Protein AF-A0A366DY12-F1 (afdb_monomer)

Structure (mmCIF, N/CA/C/O backbone):
data_AF-A0A366DY12-F1
#
_entry.id   AF-A0A366DY12-F1
#
loop_
_atom_site.group_PDB
_atom_site.id
_atom_site.type_symbol
_atom_site.label_atom_id
_atom_site.label_alt_id
_atom_site.label_comp_id
_atom_site.label_asym_id
_atom_site.label_entity_id
_atom_site.label_seq_id
_atom_site.pdbx_PDB_ins_code
_atom_site.Cartn_x
_atom_site.Cartn_y
_atom_site.Cartn_z
_atom_site.occupancy
_atom_site.B_iso_or_equiv
_atom_site.auth_seq_id
_atom_site.auth_comp_id
_atom_site.auth_asym_id
_atom_site.auth_atom_id
_atom_site.pdbx_PDB_model_num
ATOM 1 N N . MET A 1 1 ? 29.239 2.270 -13.299 1.00 41.69 1 MET A N 1
ATOM 2 C CA . MET A 1 1 ? 29.278 2.160 -11.823 1.00 41.69 1 MET A CA 1
ATOM 3 C C . MET A 1 1 ? 28.465 0.920 -11.543 1.00 41.69 1 MET A C 1
ATOM 5 O O . MET A 1 1 ? 27.270 0.967 -11.792 1.00 41.69 1 MET A O 1
ATOM 9 N N . THR A 1 2 ? 29.094 -0.170 -11.107 1.00 53.97 2 THR A N 1
ATOM 10 C CA . THR A 1 2 ? 28.405 -1.451 -10.911 1.00 53.97 2 THR A CA 1
ATOM 11 C C . THR A 1 2 ? 27.303 -1.302 -9.871 1.00 53.97 2 THR A C 1
ATOM 13 O O . THR A 1 2 ? 27.579 -0.979 -8.715 1.00 53.97 2 THR A O 1
ATOM 16 N N . SER A 1 3 ? 26.057 -1.493 -10.304 1.00 73.69 3 SER A N 1
ATOM 17 C CA . SER A 1 3 ? 24.883 -1.425 -9.434 1.00 73.69 3 SER A CA 1
ATOM 18 C C . SER A 1 3 ? 24.855 -2.626 -8.488 1.00 73.69 3 SER A C 1
ATOM 20 O O . SER A 1 3 ? 25.091 -3.753 -8.914 1.00 73.69 3 SER A O 1
ATOM 22 N N . GLU A 1 4 ? 24.560 -2.394 -7.210 1.00 86.31 4 GLU A N 1
ATOM 23 C CA . GLU A 1 4 ? 24.359 -3.463 -6.225 1.00 86.31 4 GLU A CA 1
ATOM 24 C C . GLU A 1 4 ? 23.060 -4.228 -6.530 1.00 86.31 4 GLU A C 1
ATOM 26 O O . GLU A 1 4 ? 22.041 -3.618 -6.862 1.00 86.31 4 GLU A O 1
ATOM 31 N N . LEU A 1 5 ? 23.083 -5.562 -6.452 1.00 89.50 5 LEU A N 1
ATOM 32 C CA . LEU A 1 5 ? 21.923 -6.404 -6.754 1.00 89.50 5 LEU A CA 1
ATOM 33 C C . LEU A 1 5 ? 20.865 -6.313 -5.644 1.00 89.50 5 LEU A C 1
ATOM 35 O O . LEU A 1 5 ? 21.128 -6.669 -4.496 1.00 89.50 5 LEU A O 1
ATOM 39 N N . LYS A 1 6 ? 19.648 -5.880 -5.993 1.00 87.88 6 LYS A N 1
ATOM 40 C CA . LYS A 1 6 ? 18.533 -5.745 -5.046 1.00 87.88 6 LYS A CA 1
ATOM 41 C C . LYS A 1 6 ? 17.817 -7.089 -4.795 1.00 87.88 6 LYS A C 1
ATOM 43 O O . LYS A 1 6 ? 17.757 -7.935 -5.694 1.00 87.88 6 LYS A O 1
ATOM 48 N N . PRO A 1 7 ? 17.211 -7.287 -3.605 1.00 89.50 7 PRO A N 1
ATOM 49 C CA . PRO A 1 7 ? 16.409 -8.472 -3.295 1.00 89.50 7 PRO A CA 1
ATOM 50 C C . PRO A 1 7 ? 15.199 -8.656 -4.222 1.00 89.50 7 PRO A C 1
ATOM 52 O O . PRO A 1 7 ? 14.758 -7.739 -4.916 1.00 89.50 7 PRO A O 1
ATOM 55 N N . CYS A 1 8 ? 14.609 -9.849 -4.192 1.00 86.06 8 CYS A N 1
ATOM 56 C CA . CYS A 1 8 ? 13.404 -10.175 -4.943 1.00 86.06 8 CYS A CA 1
ATOM 57 C C . CYS A 1 8 ? 12.209 -9.296 -4.515 1.00 86.06 8 CYS A C 1
ATOM 59 O O . CYS A 1 8 ? 11.829 -9.331 -3.341 1.00 86.06 8 CYS A O 1
ATOM 61 N N . PRO A 1 9 ? 11.529 -8.593 -5.444 1.00 78.88 9 PRO A N 1
ATOM 62 C CA . PRO A 1 9 ? 10.397 -7.719 -5.113 1.00 78.88 9 PRO A CA 1
ATOM 63 C C . PRO A 1 9 ? 9.163 -8.451 -4.578 1.00 78.88 9 PRO A C 1
ATOM 65 O O . PRO A 1 9 ? 8.294 -7.825 -3.980 1.00 78.88 9 PRO A O 1
ATOM 68 N N . PHE A 1 10 ? 9.058 -9.762 -4.807 1.00 79.06 10 PHE A N 1
ATOM 69 C CA . PHE A 1 10 ? 7.861 -10.532 -4.459 1.00 79.06 10 PHE A CA 1
ATOM 70 C C . PHE A 1 10 ? 7.955 -11.205 -3.093 1.00 79.06 10 PHE A C 1
ATOM 72 O O . PHE A 1 10 ? 6.948 -11.332 -2.404 1.00 79.06 10 PHE A O 1
ATOM 79 N N . CYS A 1 11 ? 9.146 -11.666 -2.706 1.00 81.44 11 CYS A N 1
ATOM 80 C CA . CYS A 1 11 ? 9.341 -12.407 -1.456 1.00 81.44 11 CYS A CA 1
ATOM 81 C C . CYS A 1 11 ? 10.385 -11.786 -0.521 1.00 81.44 11 CYS A C 1
ATOM 83 O O . CYS A 1 11 ? 10.539 -12.258 0.600 1.00 81.44 11 CYS A O 1
ATOM 85 N N . GLY A 1 12 ? 11.108 -10.751 -0.961 1.00 82.62 12 GLY A N 1
ATOM 86 C CA . GLY A 1 12 ? 12.142 -10.076 -0.173 1.00 82.62 12 GLY A CA 1
ATOM 87 C C . GLY A 1 12 ? 13.431 -10.876 0.031 1.00 82.62 12 GLY A C 1
ATOM 88 O O . GLY A 1 12 ? 14.356 -10.365 0.653 1.00 82.62 12 GLY A O 1
ATOM 89 N N . ALA A 1 13 ? 13.515 -12.109 -0.476 1.00 85.62 13 ALA A N 1
ATOM 90 C CA . ALA A 1 13 ? 14.721 -12.926 -0.394 1.00 85.62 13 ALA A CA 1
ATOM 91 C C . ALA A 1 13 ? 15.823 -12.417 -1.333 1.00 85.62 13 ALA A C 1
ATOM 93 O O . ALA A 1 13 ? 15.551 -11.708 -2.306 1.00 85.62 13 ALA A O 1
ATOM 94 N N . ASN A 1 14 ? 17.066 -12.808 -1.054 1.00 89.88 14 ASN A N 1
ATOM 95 C CA . ASN A 1 14 ? 18.206 -12.445 -1.888 1.00 89.88 14 ASN A CA 1
ATOM 96 C C . ASN A 1 14 ? 18.029 -13.003 -3.306 1.00 89.88 14 ASN A C 1
ATOM 98 O O . ASN A 1 14 ? 17.680 -14.170 -3.486 1.00 89.88 14 ASN A O 1
ATOM 102 N N . ALA A 1 15 ? 18.249 -12.142 -4.295 1.00 89.88 15 ALA A N 1
ATOM 103 C CA . ALA A 1 15 ? 18.355 -12.550 -5.686 1.00 89.88 15 ALA A CA 1
ATOM 104 C C . ALA A 1 15 ? 19.762 -13.091 -5.958 1.00 89.88 15 ALA A C 1
ATOM 106 O O . ALA A 1 15 ? 20.722 -12.704 -5.289 1.00 89.88 15 ALA A O 1
ATOM 107 N N . GLU A 1 16 ? 19.881 -13.956 -6.955 1.00 92.00 16 GLU A N 1
ATOM 108 C CA . GLU A 1 16 ? 21.149 -14.545 -7.373 1.00 92.00 16 GLU A CA 1
ATOM 109 C C . GLU A 1 16 ? 21.460 -14.088 -8.796 1.00 92.00 16 GLU A C 1
ATOM 111 O O . GLU A 1 16 ? 20.585 -14.122 -9.659 1.00 92.00 16 GLU A O 1
ATOM 116 N N . ALA A 1 17 ? 22.701 -13.665 -9.036 1.00 91.62 17 ALA A N 1
ATOM 117 C CA . ALA A 1 17 ? 23.212 -13.324 -10.359 1.00 91.62 17 ALA A CA 1
ATOM 118 C C . ALA A 1 17 ? 24.368 -14.265 -10.711 1.00 91.62 17 ALA A C 1
ATOM 120 O O . ALA A 1 17 ? 25.326 -14.379 -9.943 1.00 91.62 17 ALA A O 1
ATOM 121 N N . HIS A 1 18 ? 24.276 -14.956 -11.843 1.00 88.75 18 HIS A N 1
ATOM 122 C CA . HIS A 1 18 ? 25.282 -15.927 -12.268 1.00 88.75 18 HIS A CA 1
ATOM 123 C C . HIS A 1 18 ? 25.343 -16.049 -13.795 1.00 88.75 18 HIS A C 1
ATOM 125 O O . HIS A 1 18 ? 24.419 -15.661 -14.506 1.00 88.75 18 HIS A O 1
ATOM 131 N N . GLU A 1 19 ? 26.455 -16.570 -14.313 1.00 90.06 19 GLU A N 1
ATOM 132 C CA . GLU A 1 19 ? 26.558 -16.936 -15.728 1.00 90.06 19 GLU A CA 1
ATOM 133 C C . GLU A 1 19 ? 25.748 -18.214 -15.974 1.00 90.06 19 GLU A C 1
ATOM 135 O O . GLU A 1 19 ? 25.948 -19.219 -15.289 1.00 90.06 19 GLU A O 1
ATOM 140 N N . PHE A 1 20 ? 24.819 -18.162 -16.928 1.00 79.44 20 PHE A N 1
ATOM 141 C CA . PHE A 1 20 ? 23.887 -19.254 -17.202 1.00 79.44 20 PHE A CA 1
ATOM 142 C C . PHE A 1 20 ? 24.342 -20.100 -18.398 1.00 79.44 20 PHE A C 1
ATOM 144 O O . PHE A 1 20 ? 24.415 -21.327 -18.302 1.00 79.44 20 PHE A O 1
ATOM 151 N N . GLN A 1 21 ? 24.682 -19.458 -19.521 1.00 79.56 21 GLN A N 1
ATOM 152 C CA . GLN A 1 21 ? 25.188 -20.100 -20.742 1.00 79.56 21 GLN A CA 1
ATOM 153 C C . GLN A 1 21 ? 26.135 -19.156 -21.475 1.00 79.56 21 GLN A C 1
ATOM 155 O O . GLN A 1 21 ? 25.887 -17.968 -21.467 1.00 79.56 21 GLN A O 1
ATOM 160 N N . ALA A 1 22 ? 27.184 -19.685 -22.114 1.00 78.25 22 ALA A N 1
ATOM 161 C CA . ALA A 1 22 ? 28.231 -18.976 -22.869 1.00 78.25 22 ALA A CA 1
ATOM 162 C C . ALA A 1 22 ? 27.969 -17.481 -23.191 1.00 78.25 22 ALA A C 1
ATOM 164 O O . ALA A 1 22 ? 27.506 -17.146 -24.283 1.00 78.25 22 ALA A O 1
ATOM 165 N N . GLY A 1 23 ? 28.336 -16.588 -22.261 1.00 79.44 23 GLY A N 1
ATOM 166 C CA . GLY A 1 23 ? 28.223 -15.131 -22.431 1.00 79.44 23 GLY A CA 1
ATOM 167 C C . GLY A 1 23 ? 26.863 -14.507 -22.078 1.00 79.44 23 GLY A C 1
ATOM 168 O O . GLY A 1 23 ? 26.670 -13.317 -22.301 1.00 79.44 23 GLY A O 1
ATOM 169 N N . GLU A 1 24 ? 25.937 -15.280 -21.521 1.00 88.75 24 GLU A N 1
ATOM 170 C CA . GLU A 1 24 ? 24.654 -14.852 -20.971 1.00 88.75 24 GLU A CA 1
ATOM 171 C C . GLU A 1 24 ? 24.654 -14.969 -19.445 1.00 88.75 24 GLU A C 1
ATOM 173 O O . GLU A 1 24 ? 25.035 -15.983 -18.849 1.00 88.75 24 GLU A O 1
ATOM 178 N N . TYR A 1 25 ? 24.158 -13.918 -18.814 1.00 90.44 25 TYR A N 1
ATOM 179 C CA . TYR A 1 25 ? 24.053 -13.757 -17.379 1.00 90.44 25 TYR A CA 1
ATOM 180 C C . TYR A 1 25 ? 22.585 -13.747 -16.980 1.00 90.44 25 TYR A C 1
ATOM 182 O O . TYR A 1 25 ? 21.776 -13.009 -17.5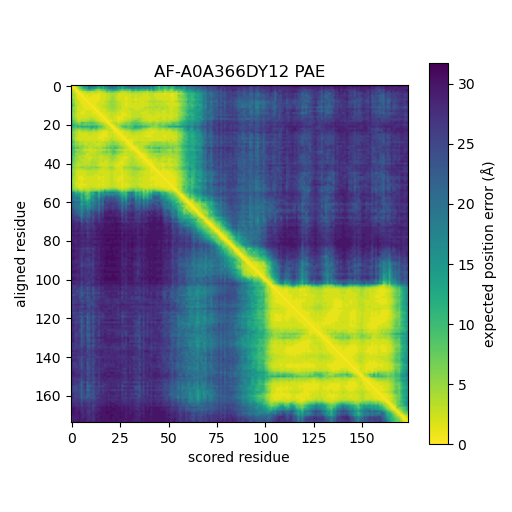47 1.00 90.44 25 TYR A O 1
ATOM 190 N N . GLU A 1 26 ? 22.245 -14.575 -15.998 1.00 91.94 26 GLU A N 1
ATOM 191 C CA . GLU A 1 26 ? 20.910 -14.651 -15.424 1.00 91.94 26 GLU A CA 1
ATOM 192 C C . GLU A 1 26 ? 20.897 -13.999 -14.043 1.00 91.94 26 GLU A C 1
ATOM 194 O O . GLU A 1 26 ? 21.772 -14.248 -13.211 1.00 91.94 26 GLU A O 1
ATOM 199 N N . VAL A 1 27 ? 19.860 -13.200 -13.790 1.00 92.06 27 VAL A N 1
ATOM 200 C CA . VAL A 1 27 ? 19.482 -12.769 -12.444 1.00 92.06 27 VAL A CA 1
ATOM 201 C C . VAL A 1 27 ? 18.106 -13.331 -12.121 1.00 92.06 27 VAL A C 1
ATOM 203 O O . VAL A 1 27 ? 17.152 -13.116 -12.877 1.00 92.06 27 VAL A O 1
ATOM 206 N N . SER A 1 28 ? 17.986 -14.068 -11.019 1.00 91.81 28 SER A N 1
ATOM 207 C CA . SER A 1 28 ? 16.753 -14.775 -10.671 1.00 91.81 28 SER A CA 1
ATOM 208 C C . SER A 1 28 ? 16.511 -14.882 -9.164 1.00 91.81 28 SER A C 1
ATOM 210 O O . SER A 1 28 ? 17.387 -14.644 -8.332 1.00 91.81 28 SER A O 1
ATOM 212 N N . CYS A 1 29 ? 15.269 -15.219 -8.804 1.00 91.12 29 CYS A N 1
ATOM 213 C CA . CYS A 1 29 ? 14.906 -15.630 -7.450 1.00 91.12 29 CYS A CA 1
ATOM 214 C C . CYS A 1 29 ? 14.565 -17.122 -7.453 1.00 91.12 29 CYS A C 1
ATOM 216 O O . CYS A 1 29 ? 13.505 -17.533 -7.933 1.00 91.12 29 CYS A O 1
ATOM 218 N N . SER A 1 30 ? 15.470 -17.915 -6.883 1.00 86.12 30 SER A N 1
ATOM 219 C CA . SER A 1 30 ? 15.383 -19.372 -6.743 1.00 86.12 30 SER A CA 1
ATOM 220 C C . SER A 1 30 ? 14.797 -19.813 -5.392 1.00 86.12 30 SER A C 1
ATOM 222 O O . SER A 1 30 ? 14.624 -21.008 -5.153 1.00 86.12 30 SER A O 1
ATOM 224 N N . THR A 1 31 ? 14.451 -18.865 -4.509 1.00 87.19 31 THR A N 1
ATOM 225 C CA . THR A 1 31 ? 13.987 -19.144 -3.145 1.00 87.19 31 THR A CA 1
ATOM 226 C C . THR A 1 31 ? 12.742 -20.029 -3.128 1.00 87.19 31 THR A C 1
ATOM 228 O O . THR A 1 31 ? 11.700 -19.705 -3.712 1.00 87.19 31 THR A O 1
ATOM 231 N N . GLU A 1 32 ? 12.836 -21.136 -2.394 1.00 77.56 32 GLU A N 1
ATOM 232 C CA . GLU A 1 32 ? 11.717 -22.033 -2.139 1.00 77.56 32 GLU A CA 1
ATOM 233 C C . GLU A 1 32 ? 10.613 -21.278 -1.377 1.00 77.56 32 GLU A C 1
ATOM 235 O O . GLU A 1 32 ? 10.837 -20.736 -0.298 1.00 77.56 32 GLU A O 1
ATOM 240 N N . GLY A 1 33 ? 9.427 -21.169 -1.984 1.00 76.12 33 GLY A N 1
ATOM 241 C CA . GLY A 1 33 ? 8.312 -20.364 -1.466 1.00 76.12 33 GLY A CA 1
ATOM 242 C C . GLY A 1 33 ? 8.065 -19.038 -2.197 1.00 76.12 33 GLY A C 1
ATOM 243 O O . GLY A 1 33 ? 7.026 -18.417 -1.975 1.00 76.12 33 GLY A O 1
ATOM 244 N N . CYS A 1 34 ? 8.933 -18.612 -3.125 1.00 80.00 34 CYS A N 1
ATOM 245 C CA . CYS A 1 34 ? 8.590 -17.512 -4.028 1.00 80.00 34 CYS A CA 1
ATOM 246 C C . CYS A 1 34 ? 7.531 -17.972 -5.046 1.00 80.00 34 CYS A C 1
ATOM 248 O O . CYS A 1 34 ? 7.793 -18.855 -5.865 1.00 80.00 34 CYS A O 1
ATOM 250 N N . ALA A 1 35 ? 6.344 -17.359 -5.021 1.00 73.88 35 ALA A N 1
ATOM 251 C CA . ALA A 1 35 ? 5.222 -17.742 -5.883 1.00 73.88 35 ALA A CA 1
ATOM 252 C C . ALA A 1 35 ? 5.433 -17.413 -7.374 1.00 73.88 35 ALA A C 1
ATOM 254 O O . ALA A 1 35 ? 4.809 -18.032 -8.230 1.00 73.88 35 ALA A O 1
ATOM 255 N N . VAL A 1 36 ? 6.294 -16.435 -7.683 1.00 73.88 36 VAL A N 1
ATOM 256 C CA . VAL A 1 36 ? 6.430 -15.860 -9.035 1.00 73.88 36 VAL A CA 1
ATOM 257 C C . VAL A 1 36 ? 7.711 -16.311 -9.746 1.00 73.88 36 VAL A C 1
ATOM 259 O O . VAL A 1 36 ? 7.735 -16.332 -10.971 1.00 73.88 36 VAL A O 1
ATOM 262 N N . ARG A 1 37 ? 8.760 -16.690 -8.996 1.00 81.56 37 ARG A N 1
ATOM 263 C CA . ARG A 1 37 ? 10.083 -17.114 -9.513 1.00 81.56 37 ARG A CA 1
ATOM 264 C C . ARG A 1 37 ? 10.572 -16.274 -10.709 1.00 81.56 37 ARG A C 1
ATOM 266 O O . ARG A 1 37 ? 10.821 -16.816 -11.788 1.00 81.56 37 ARG A O 1
ATOM 273 N N . PRO A 1 38 ? 10.661 -14.942 -10.554 1.00 82.62 38 PRO A N 1
ATOM 274 C CA . PRO A 1 38 ? 11.095 -14.069 -11.638 1.00 82.62 38 PRO A CA 1
ATOM 275 C C . PRO A 1 38 ? 12.544 -14.363 -12.048 1.00 82.62 38 PRO A C 1
ATOM 277 O O . PRO A 1 38 ? 13.379 -14.714 -11.209 1.00 82.62 38 PRO A O 1
ATOM 280 N N . ARG A 1 39 ? 12.836 -14.148 -13.334 1.00 87.94 39 ARG A N 1
ATOM 281 C CA . ARG A 1 39 ? 14.180 -14.221 -13.917 1.00 87.94 39 ARG A CA 1
ATOM 282 C C . ARG A 1 39 ? 14.352 -13.218 -15.058 1.00 87.94 39 ARG A C 1
ATOM 284 O O . ARG A 1 39 ? 13.373 -12.890 -15.729 1.00 87.94 39 ARG A O 1
ATOM 291 N N . THR A 1 40 ? 15.584 -12.778 -15.285 1.00 87.06 40 THR A N 1
ATOM 292 C CA . THR A 1 40 ? 16.011 -12.054 -16.490 1.00 87.06 40 THR A CA 1
ATOM 293 C C . THR A 1 40 ? 17.338 -12.612 -16.977 1.00 87.06 40 THR A C 1
ATOM 295 O O . THR A 1 40 ? 18.160 -13.021 -16.159 1.00 87.06 40 THR A O 1
ATOM 298 N N . THR A 1 41 ? 17.540 -12.632 -18.290 1.00 90.38 41 THR A N 1
ATOM 299 C CA . THR A 1 41 ? 18.741 -13.179 -18.928 1.00 90.38 41 THR A CA 1
ATOM 300 C C . THR A 1 41 ? 19.215 -12.192 -19.982 1.00 90.38 41 THR A C 1
ATOM 302 O O . THR A 1 41 ? 18.444 -11.848 -20.877 1.00 90.38 41 THR A O 1
ATOM 305 N N . LEU A 1 42 ? 20.455 -11.715 -19.867 1.00 89.06 42 LEU A N 1
ATOM 306 C CA . LEU A 1 42 ? 21.061 -10.747 -20.786 1.00 89.06 42 LEU A CA 1
ATOM 307 C C . LEU A 1 42 ? 22.537 -11.075 -21.024 1.00 89.06 42 LEU A C 1
ATOM 309 O O . LEU A 1 42 ? 23.161 -11.782 -20.246 1.00 89.06 42 LEU A O 1
ATOM 313 N N . THR A 1 43 ? 23.123 -10.527 -22.084 1.00 88.94 43 THR A N 1
ATOM 314 C CA . THR A 1 43 ? 24.516 -10.802 -22.485 1.00 88.94 43 THR A CA 1
ATOM 315 C C . THR A 1 43 ? 25.572 -10.037 -21.679 1.00 88.94 43 THR A C 1
ATOM 317 O O . THR A 1 43 ? 26.762 -10.129 -21.960 1.00 88.94 43 THR A O 1
ATOM 320 N N . ASP A 1 44 ? 25.149 -9.226 -20.711 1.00 88.38 44 ASP A N 1
ATOM 321 C CA . ASP A 1 44 ? 26.023 -8.422 -19.860 1.00 88.38 44 ASP A CA 1
ATOM 322 C C . ASP A 1 44 ? 25.506 -8.439 -18.417 1.00 88.38 44 ASP A C 1
ATOM 324 O O . ASP A 1 44 ? 24.326 -8.181 -18.167 1.00 88.38 44 ASP A O 1
ATOM 328 N N . MET A 1 45 ? 26.393 -8.748 -17.468 1.00 89.38 45 MET A N 1
ATOM 329 C CA . MET A 1 45 ? 26.043 -8.906 -16.054 1.00 89.38 45 MET A CA 1
ATOM 330 C C . MET A 1 45 ? 25.564 -7.589 -15.430 1.00 89.38 45 MET A C 1
ATOM 332 O O . MET A 1 45 ? 24.593 -7.583 -14.675 1.00 89.38 45 MET A O 1
ATOM 336 N N . GLU A 1 46 ? 26.216 -6.462 -15.742 1.00 89.25 46 GLU A N 1
ATOM 337 C CA . GLU A 1 46 ? 25.841 -5.154 -15.184 1.00 89.25 46 GLU A CA 1
ATOM 338 C C . GLU A 1 46 ? 24.439 -4.752 -15.665 1.00 89.25 46 GLU A C 1
ATOM 340 O O . GLU A 1 46 ? 23.606 -4.308 -14.872 1.00 89.25 46 GLU A O 1
ATOM 345 N N . THR A 1 47 ? 24.138 -5.007 -16.938 1.00 86.19 47 THR A N 1
ATOM 346 C CA . THR A 1 47 ? 22.823 -4.775 -17.542 1.00 86.19 47 THR A CA 1
ATOM 347 C C . THR A 1 47 ? 21.762 -5.723 -16.979 1.00 86.19 47 THR A C 1
ATOM 349 O O . THR A 1 47 ? 20.650 -5.282 -16.695 1.00 86.19 47 THR A O 1
ATOM 352 N N . ALA A 1 48 ? 22.089 -7.001 -16.755 1.00 87.44 48 ALA A N 1
ATOM 353 C CA . ALA A 1 48 ? 21.179 -7.971 -16.135 1.00 87.44 48 ALA A CA 1
ATOM 354 C C . ALA A 1 48 ? 20.784 -7.552 -14.710 1.00 87.44 48 ALA A C 1
ATOM 356 O O . ALA A 1 48 ? 19.607 -7.599 -14.345 1.00 87.44 48 ALA A O 1
ATOM 357 N N . ILE A 1 49 ? 21.751 -7.065 -13.926 1.00 90.12 49 ILE A N 1
ATOM 358 C CA . ILE A 1 49 ? 21.508 -6.525 -12.584 1.00 90.12 49 ILE A CA 1
ATOM 359 C C . ILE A 1 49 ? 20.684 -5.235 -12.654 1.00 90.12 49 ILE A C 1
ATOM 361 O O . ILE A 1 49 ? 19.735 -5.075 -11.886 1.00 90.12 49 ILE A O 1
ATOM 365 N N . ALA A 1 50 ? 21.004 -4.320 -13.571 1.00 85.38 50 ALA A N 1
ATOM 366 C CA . ALA A 1 50 ? 20.253 -3.077 -13.733 1.00 85.38 50 ALA A CA 1
ATOM 367 C C . ALA A 1 50 ? 18.784 -3.349 -14.096 1.00 85.38 50 ALA A C 1
ATOM 369 O O . ALA A 1 50 ? 17.886 -2.814 -13.446 1.00 85.38 50 ALA A O 1
ATOM 370 N N . ASP A 1 51 ? 18.537 -4.234 -15.067 1.00 85.25 51 ASP A N 1
ATOM 371 C CA . ASP A 1 51 ? 17.197 -4.668 -15.472 1.00 85.25 51 ASP A CA 1
ATOM 372 C C . ASP A 1 51 ? 16.443 -5.335 -14.312 1.00 85.25 51 ASP A C 1
ATOM 374 O O . ASP A 1 51 ? 15.292 -4.989 -14.038 1.00 85.25 51 ASP A O 1
ATOM 378 N N . TRP A 1 52 ? 17.092 -6.230 -13.561 1.00 88.94 52 TRP A N 1
ATOM 379 C CA . TRP A 1 52 ? 16.514 -6.811 -12.347 1.00 88.94 52 TRP A CA 1
ATOM 380 C C . TRP A 1 52 ? 16.095 -5.744 -11.332 1.00 88.94 52 TRP A C 1
ATOM 382 O O . TRP A 1 52 ? 14.971 -5.759 -10.822 1.00 88.94 52 TRP A O 1
ATOM 392 N N . ASN A 1 53 ? 16.973 -4.776 -11.088 1.00 86.50 53 ASN A N 1
ATOM 393 C CA . ASN A 1 53 ? 16.761 -3.716 -10.116 1.00 86.50 53 ASN A CA 1
ATOM 394 C C . ASN A 1 53 ? 15.634 -2.745 -10.498 1.00 86.50 53 ASN A C 1
ATOM 396 O O . ASN A 1 53 ? 15.116 -2.078 -9.603 1.00 86.50 53 ASN A O 1
ATOM 400 N N . THR A 1 54 ? 15.209 -2.684 -11.767 1.00 79.00 54 THR A N 1
ATOM 401 C CA . THR A 1 54 ? 14.003 -1.925 -12.160 1.00 79.00 54 THR A CA 1
ATOM 402 C C . THR A 1 54 ? 12.710 -2.551 -11.629 1.00 79.00 54 THR A C 1
ATOM 404 O O . THR A 1 54 ? 11.722 -1.848 -11.423 1.00 79.00 54 THR A O 1
ATOM 407 N N . ARG A 1 55 ? 12.712 -3.873 -11.394 1.00 70.00 55 ARG A N 1
ATOM 408 C CA . ARG A 1 55 ? 11.562 -4.629 -10.873 1.00 70.00 55 ARG A CA 1
ATOM 409 C C . ARG A 1 55 ? 11.498 -4.611 -9.357 1.00 70.00 55 ARG A C 1
ATOM 411 O O . ARG A 1 55 ? 10.414 -4.763 -8.794 1.00 70.00 55 ARG A O 1
ATOM 418 N N . ALA A 1 56 ? 12.657 -4.501 -8.705 1.00 60.50 56 ALA A N 1
ATOM 419 C CA . ALA A 1 56 ? 12.737 -4.359 -7.263 1.00 60.50 56 ALA A CA 1
ATOM 420 C C . ALA A 1 56 ? 11.871 -3.164 -6.856 1.00 60.50 56 ALA A C 1
ATOM 422 O O . ALA A 1 56 ? 12.016 -2.079 -7.422 1.00 60.50 56 ALA A O 1
ATOM 423 N N . VAL A 1 57 ? 10.958 -3.369 -5.898 1.00 53.56 57 VAL A N 1
ATOM 424 C CA . VAL A 1 57 ? 10.230 -2.262 -5.269 1.00 53.56 57 VAL A CA 1
ATOM 425 C C . VAL A 1 57 ? 11.301 -1.242 -4.891 1.00 53.56 57 VAL A C 1
ATOM 427 O O . VAL A 1 57 ? 12.229 -1.624 -4.168 1.00 53.56 57 VAL A O 1
ATOM 430 N N . PRO A 1 58 ? 11.273 -0.009 -5.433 1.00 48.84 58 PRO A N 1
ATOM 431 C CA . PRO A 1 58 ? 12.346 0.918 -5.145 1.00 48.84 58 PRO A CA 1
ATOM 432 C C . PRO A 1 58 ? 12.371 1.130 -3.639 1.00 48.84 58 PRO A C 1
ATOM 434 O O . PRO A 1 58 ? 11.331 1.027 -2.977 1.00 48.84 58 PRO A O 1
ATOM 437 N N . ASP A 1 59 ? 13.565 1.361 -3.098 1.00 48.47 59 ASP A N 1
ATOM 438 C CA . ASP A 1 59 ? 13.741 1.550 -1.666 1.00 48.47 59 ASP A CA 1
ATOM 439 C C . ASP A 1 59 ? 12.681 2.548 -1.200 1.00 48.47 59 ASP A C 1
ATOM 441 O O . ASP A 1 59 ? 12.512 3.592 -1.825 1.00 48.47 59 ASP A O 1
ATOM 445 N N . VAL A 1 60 ? 11.891 2.228 -0.173 1.00 42.97 60 VAL A N 1
ATOM 446 C CA . VAL A 1 60 ? 10.787 3.106 0.264 1.00 42.97 60 VAL A CA 1
ATOM 447 C C . VAL A 1 60 ? 11.253 4.568 0.462 1.00 42.97 60 VAL A C 1
ATOM 449 O O . VAL A 1 60 ? 10.506 5.475 0.090 1.00 42.97 60 VAL A O 1
ATOM 452 N N . PRO A 1 61 ? 12.490 4.843 0.936 1.00 42.66 61 PRO A N 1
ATOM 453 C CA . PRO A 1 61 ? 13.061 6.196 0.939 1.00 42.66 61 PRO A CA 1
ATOM 454 C C . PRO A 1 61 ? 13.305 6.810 -0.455 1.00 42.66 61 PRO A C 1
ATOM 456 O O . PRO A 1 61 ? 13.191 8.022 -0.629 1.00 42.66 61 PRO A O 1
ATOM 459 N N . GLU A 1 62 ? 13.635 5.994 -1.453 1.00 40.25 62 GLU A N 1
ATOM 460 C CA . GLU A 1 62 ? 13.891 6.392 -2.839 1.00 40.25 62 GLU A CA 1
ATOM 461 C C . GLU A 1 62 ? 12.595 6.559 -3.649 1.00 40.25 62 GLU A C 1
ATOM 463 O O . GLU A 1 62 ? 12.489 7.506 -4.418 1.00 40.25 62 GLU A O 1
ATOM 468 N N . LEU A 1 63 ? 11.561 5.743 -3.404 1.00 39.19 63 LEU A N 1
ATOM 469 C CA . LEU A 1 63 ? 10.201 5.939 -3.937 1.00 39.19 63 LEU A CA 1
ATOM 470 C C . LEU A 1 63 ? 9.634 7.311 -3.557 1.00 39.19 63 LEU A C 1
ATOM 472 O O . LEU A 1 63 ? 8.950 7.947 -4.360 1.00 39.19 63 LEU A O 1
ATOM 476 N N . VAL A 1 64 ? 9.937 7.782 -2.344 1.00 38.44 64 VAL A N 1
ATOM 477 C CA . VAL A 1 64 ? 9.565 9.127 -1.890 1.00 38.44 64 VAL A CA 1
ATOM 478 C C . VAL A 1 64 ? 10.362 10.198 -2.646 1.00 38.44 64 VAL A C 1
ATOM 480 O O . VAL A 1 64 ? 9.789 11.222 -2.987 1.00 38.44 64 VAL A O 1
ATOM 483 N N . ARG A 1 65 ? 11.635 9.970 -2.998 1.00 36.50 65 ARG A N 1
ATOM 484 C CA . ARG A 1 65 ? 12.420 10.919 -3.816 1.00 36.50 65 ARG A CA 1
ATOM 485 C C . ARG A 1 65 ? 12.011 10.927 -5.291 1.00 36.50 65 ARG A C 1
ATOM 487 O O . ARG A 1 65 ? 11.836 11.997 -5.860 1.00 36.50 65 ARG A O 1
ATOM 494 N N . TYR A 1 66 ? 11.821 9.759 -5.902 1.00 33.00 66 TYR A N 1
ATOM 495 C CA . TYR A 1 66 ? 11.543 9.625 -7.335 1.00 33.00 66 TYR A CA 1
ATOM 496 C C . TYR A 1 66 ? 10.118 10.058 -7.696 1.00 33.00 66 TYR A C 1
ATOM 498 O O . TYR A 1 66 ? 9.887 10.614 -8.764 1.00 33.00 66 TYR A O 1
ATOM 506 N N . ARG A 1 67 ? 9.149 9.870 -6.788 1.00 37.22 67 ARG A N 1
ATOM 507 C CA . ARG A 1 67 ? 7.765 10.320 -7.004 1.00 37.22 67 ARG A CA 1
ATOM 508 C C . ARG A 1 67 ? 7.543 11.799 -6.661 1.00 37.22 67 ARG A C 1
ATOM 510 O O . ARG A 1 67 ? 6.522 12.344 -7.059 1.00 37.22 67 ARG A O 1
ATOM 517 N N . LEU A 1 68 ? 8.489 12.444 -5.969 1.00 38.75 68 LEU A N 1
ATOM 518 C CA . LEU A 1 68 ? 8.471 13.884 -5.670 1.00 38.75 68 LEU A CA 1
ATOM 519 C C . LEU A 1 68 ? 9.327 14.725 -6.638 1.00 38.75 68 LEU A C 1
ATOM 521 O O . LEU A 1 68 ? 9.242 15.947 -6.591 1.00 38.75 68 LEU A O 1
ATOM 525 N N . HIS A 1 69 ? 10.069 14.108 -7.566 1.00 39.41 69 HIS A N 1
ATOM 526 C CA . HIS A 1 69 ? 10.743 14.790 -8.688 1.00 39.41 69 HIS A CA 1
ATOM 527 C C . HIS A 1 69 ? 9.793 15.091 -9.871 1.00 39.41 69 HIS A C 1
ATOM 529 O O . HIS A 1 69 ? 10.206 15.168 -11.021 1.00 39.41 69 HIS A O 1
ATOM 535 N N . TRP A 1 70 ? 8.495 15.273 -9.603 1.00 41.16 70 TRP A N 1
ATOM 536 C CA . TRP A 1 70 ? 7.527 15.777 -10.590 1.00 41.16 70 TRP A CA 1
ATOM 537 C C . TRP A 1 70 ? 7.622 17.299 -10.800 1.00 41.16 70 TRP A C 1
ATOM 539 O O . TRP A 1 70 ? 6.898 17.850 -11.622 1.00 41.16 70 TRP A O 1
ATOM 549 N N . SER A 1 71 ? 8.547 17.975 -10.108 1.00 44.31 71 SER A N 1
ATOM 550 C CA . SER A 1 71 ? 8.844 19.403 -10.283 1.00 44.31 71 SER A CA 1
ATOM 551 C C . SER A 1 71 ? 9.484 19.757 -11.631 1.00 44.31 71 SER A C 1
ATOM 553 O O . SER A 1 71 ? 9.606 20.938 -11.932 1.00 44.31 71 SER A O 1
ATOM 555 N N . ASP A 1 72 ? 9.869 18.766 -12.442 1.00 40.69 72 ASP A N 1
ATOM 556 C CA . ASP A 1 72 ? 10.439 18.988 -13.780 1.00 40.69 72 ASP A CA 1
ATOM 557 C C . ASP A 1 72 ? 9.386 18.873 -14.906 1.00 40.69 72 ASP A C 1
ATOM 559 O O . ASP A 1 72 ? 9.719 19.029 -16.078 1.00 40.69 72 ASP A O 1
ATOM 563 N N . PHE A 1 73 ? 8.110 18.624 -14.571 1.00 41.50 73 PHE A N 1
ATOM 564 C CA . PHE A 1 73 ? 6.990 18.625 -15.529 1.00 41.50 73 PHE A CA 1
ATOM 565 C C . PHE A 1 73 ? 6.212 19.949 -15.584 1.00 41.50 73 PHE A C 1
ATOM 567 O O . PHE A 1 73 ? 5.209 20.037 -16.292 1.00 41.50 73 PHE A O 1
ATOM 574 N N . ASP A 1 74 ? 6.684 20.991 -14.897 1.00 42.00 74 ASP A N 1
ATOM 575 C CA . ASP A 1 74 ? 6.241 22.353 -15.177 1.00 42.00 74 ASP A CA 1
ATOM 576 C C . ASP A 1 74 ? 7.066 22.916 -16.339 1.00 42.00 74 ASP A C 1
ATOM 578 O O . ASP A 1 74 ? 8.288 23.013 -16.266 1.00 42.00 74 ASP A O 1
ATOM 582 N N . THR A 1 75 ? 6.364 23.340 -17.394 1.00 41.50 75 THR A N 1
ATOM 583 C CA . THR A 1 75 ? 6.845 24.008 -18.623 1.00 41.50 75 THR A CA 1
ATOM 584 C C . THR A 1 75 ? 7.278 23.144 -19.815 1.00 41.50 75 THR A C 1
ATOM 586 O O . THR A 1 75 ? 8.306 23.375 -20.441 1.00 41.50 75 THR A O 1
ATOM 589 N N . ALA A 1 76 ? 6.383 22.280 -20.296 1.00 32.06 76 ALA A N 1
ATOM 590 C CA . ALA A 1 76 ? 6.188 22.186 -21.744 1.00 32.06 76 ALA A CA 1
ATOM 591 C C . ALA A 1 76 ? 4.770 22.662 -22.074 1.00 32.06 76 ALA A C 1
ATOM 593 O O . ALA A 1 76 ? 3.788 22.031 -21.696 1.00 32.06 76 ALA A O 1
ATOM 594 N N . HIS A 1 77 ? 4.663 23.812 -22.745 1.00 40.16 77 HIS A N 1
ATOM 595 C CA . HIS A 1 77 ? 3.444 24.215 -23.440 1.00 40.16 77 HIS A CA 1
ATOM 596 C C . HIS A 1 77 ? 3.059 23.105 -24.427 1.00 40.16 77 HIS A C 1
ATOM 598 O O . HIS A 1 77 ? 3.616 23.028 -25.519 1.00 40.16 77 HIS A O 1
ATOM 604 N N . MET A 1 78 ? 2.128 22.237 -24.044 1.00 33.59 78 MET A N 1
ATOM 605 C CA . MET A 1 78 ? 1.417 21.392 -24.990 1.00 33.59 78 MET A CA 1
ATOM 606 C C . MET A 1 78 ? 0.053 22.026 -25.215 1.00 33.59 78 MET A C 1
ATOM 608 O O . MET A 1 78 ? -0.818 21.979 -24.349 1.00 33.59 78 MET A O 1
ATOM 612 N N . GLU A 1 79 ? -0.091 22.673 -26.371 1.00 35.00 79 GLU A N 1
ATOM 613 C CA . GLU A 1 79 ? -1.389 23.016 -26.940 1.00 35.00 79 GLU A CA 1
ATOM 614 C C . GLU A 1 79 ? -2.223 21.734 -27.014 1.00 35.00 79 GLU A C 1
ATOM 616 O O . GLU A 1 79 ? -1.873 20.776 -27.704 1.00 35.00 79 GLU A O 1
ATOM 621 N N . VAL A 1 80 ? -3.291 21.695 -26.221 1.00 34.53 80 VAL A N 1
ATOM 622 C CA . VAL A 1 80 ? -4.211 20.565 -26.159 1.00 34.53 80 VAL A CA 1
ATOM 623 C C . VAL A 1 80 ? -5.265 20.794 -27.230 1.00 34.53 80 VAL A C 1
ATOM 625 O O . VAL A 1 80 ? -6.263 21.469 -26.983 1.00 34.53 80 VAL A O 1
ATOM 628 N N . ASP A 1 81 ? -5.029 20.256 -28.425 1.00 31.78 81 ASP A N 1
ATOM 629 C CA . ASP A 1 81 ? -6.096 20.087 -29.403 1.00 31.78 81 ASP A CA 1
ATOM 630 C C . ASP A 1 81 ? -6.754 18.717 -29.191 1.00 31.78 81 ASP A C 1
ATOM 632 O O . ASP A 1 81 ? -6.108 17.673 -29.258 1.00 31.78 81 ASP A O 1
ATOM 636 N N . SER A 1 82 ? -8.048 18.771 -28.879 1.00 42.75 82 SER A N 1
ATOM 637 C CA . SER A 1 82 ? -9.038 17.690 -28.852 1.00 42.75 82 SER A CA 1
ATOM 638 C C . SER A 1 82 ? -8.647 16.353 -28.193 1.00 42.75 82 SER A C 1
ATOM 640 O O . SER A 1 82 ? -7.974 15.524 -28.792 1.00 42.75 82 SER A O 1
ATOM 642 N N . MET A 1 83 ? -9.216 16.068 -27.017 1.00 31.38 83 MET A N 1
ATOM 643 C CA . MET A 1 83 ? -9.980 14.829 -26.781 1.00 31.38 83 MET A CA 1
ATOM 644 C C . MET A 1 83 ? -10.653 14.881 -25.402 1.00 31.38 83 MET A C 1
ATOM 646 O O . MET A 1 83 ? -10.023 14.794 -24.351 1.00 31.38 83 MET A O 1
ATOM 650 N N . GLU A 1 84 ? -11.969 15.070 -25.435 1.00 46.91 84 GLU A N 1
ATOM 651 C CA . GLU A 1 84 ? -12.870 15.087 -24.287 1.00 46.91 84 GLU A CA 1
ATOM 652 C C . GLU A 1 84 ? -12.954 13.699 -23.624 1.00 46.91 84 GLU A C 1
ATOM 654 O O . GLU A 1 84 ? -13.133 12.694 -24.309 1.00 46.91 84 GLU A O 1
ATOM 659 N N . GLY A 1 85 ? -12.888 13.641 -22.286 1.00 33.50 85 GLY A N 1
ATOM 660 C CA . GLY A 1 85 ? -13.498 12.541 -21.521 1.00 33.50 85 GLY A CA 1
ATOM 661 C C . GLY A 1 85 ? -12.714 11.957 -20.341 1.00 33.50 85 GLY A C 1
ATOM 662 O O . GLY A 1 85 ? -13.340 11.576 -19.357 1.00 33.50 85 GLY A O 1
ATOM 663 N N . GLU A 1 86 ? -11.378 11.919 -20.370 1.00 34.97 86 GLU A N 1
ATOM 664 C CA . GLU A 1 86 ? -10.582 11.185 -19.353 1.00 34.97 86 GLU A CA 1
ATOM 665 C C . GLU A 1 86 ? -9.791 12.078 -18.374 1.00 34.97 86 GLU A C 1
ATOM 667 O O . GLU A 1 86 ? -9.302 11.614 -17.345 1.00 34.97 86 GLU A O 1
ATOM 672 N N . TYR A 1 87 ? -9.710 13.385 -18.636 1.00 37.16 87 TYR A N 1
ATOM 673 C CA . TYR A 1 87 ? -8.803 14.298 -17.923 1.00 37.16 87 TYR A CA 1
ATOM 674 C C . TYR A 1 87 ? -9.354 14.924 -16.629 1.00 37.16 87 TYR A C 1
ATOM 676 O O . TYR A 1 87 ? -8.595 15.517 -15.863 1.00 37.16 87 TYR A O 1
ATOM 684 N N . VAL A 1 88 ? -10.649 14.773 -16.329 1.00 32.78 88 VAL A N 1
ATOM 685 C CA . VAL A 1 88 ? -11.289 15.447 -15.175 1.00 32.78 88 VAL A CA 1
ATOM 686 C C . VAL A 1 88 ? -10.952 14.781 -13.826 1.00 32.78 88 VAL A C 1
ATOM 688 O O . VAL A 1 88 ? -11.084 15.407 -12.778 1.00 32.78 88 VAL A O 1
ATOM 691 N N . LEU A 1 89 ? -10.442 13.544 -13.820 1.00 38.41 89 LEU A N 1
ATOM 692 C CA . LEU A 1 89 ? -10.053 12.829 -12.591 1.00 38.41 89 LEU A CA 1
ATOM 693 C C . LEU A 1 89 ? -8.618 13.126 -12.117 1.00 38.41 89 LEU A C 1
ATOM 695 O O . LEU A 1 89 ? -8.310 12.937 -10.940 1.00 38.41 89 LEU A O 1
ATOM 699 N N . TYR A 1 90 ? -7.741 13.610 -13.001 1.00 37.47 90 TYR A N 1
ATOM 700 C CA . TYR A 1 90 ? -6.317 13.794 -12.696 1.00 37.47 90 TYR A CA 1
ATOM 701 C C . TYR A 1 90 ? -5.989 15.166 -12.090 1.00 37.47 90 TYR A C 1
ATOM 703 O O . TYR A 1 90 ? -5.096 15.257 -11.247 1.00 37.47 90 TYR A O 1
ATOM 711 N N . SER A 1 91 ? -6.736 16.217 -12.439 1.00 40.34 91 SER A N 1
ATOM 712 C CA . SER A 1 91 ? -6.503 17.573 -11.917 1.00 40.34 91 SER A CA 1
ATOM 713 C C . SER A 1 91 ? -6.847 17.709 -10.429 1.00 40.34 91 SER A C 1
ATOM 715 O O . SER A 1 91 ? -6.083 18.311 -9.680 1.00 40.34 91 SER A O 1
ATOM 717 N N . GLN A 1 92 ? -7.914 17.056 -9.955 1.00 39.31 92 GLN A N 1
ATOM 718 C CA . GLN A 1 92 ? -8.254 17.045 -8.524 1.00 39.31 92 GLN A CA 1
ATOM 719 C C . GLN A 1 92 ? -7.228 16.267 -7.687 1.00 39.31 92 GLN A C 1
ATOM 721 O O . GLN A 1 92 ? -6.893 16.674 -6.577 1.00 39.31 92 GLN A O 1
ATOM 726 N N . ALA A 1 93 ? -6.683 15.167 -8.219 1.00 39.00 93 ALA A N 1
ATOM 727 C CA . ALA A 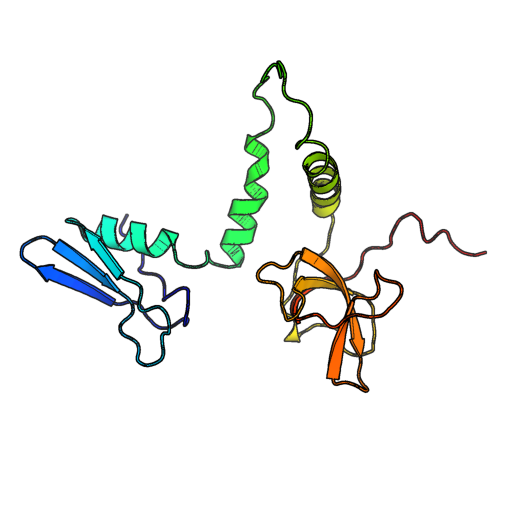1 93 ? -5.630 14.407 -7.548 1.00 39.00 93 ALA A CA 1
ATOM 728 C C . ALA A 1 93 ? -4.324 15.214 -7.445 1.00 39.00 93 ALA A C 1
ATOM 730 O O . ALA A 1 93 ? -3.659 15.168 -6.412 1.00 39.00 93 ALA A O 1
ATOM 731 N N . ALA A 1 94 ? -3.984 15.986 -8.481 1.00 39.09 94 ALA A N 1
ATOM 732 C CA . ALA A 1 94 ? -2.813 16.857 -8.486 1.00 39.09 94 ALA A CA 1
ATOM 733 C C . ALA A 1 94 ? -2.940 18.022 -7.487 1.00 39.09 94 ALA A C 1
ATOM 735 O O . ALA A 1 94 ? -1.985 18.293 -6.766 1.00 39.09 94 ALA A O 1
ATOM 736 N N . GLU A 1 95 ? -4.113 18.651 -7.356 1.00 37.78 95 GLU A N 1
ATOM 737 C CA . GLU A 1 95 ? -4.350 19.707 -6.356 1.00 37.78 95 GLU A CA 1
ATOM 738 C C . GLU A 1 95 ? -4.304 19.173 -4.910 1.00 37.78 95 GLU A C 1
ATOM 740 O O . GLU A 1 95 ? -3.721 19.808 -4.028 1.00 37.78 95 GLU A O 1
ATOM 745 N N . ILE A 1 96 ? -4.835 17.968 -4.667 1.00 42.78 96 ILE A N 1
ATOM 746 C CA . ILE A 1 96 ? -4.771 17.287 -3.359 1.00 42.78 96 ILE A CA 1
ATOM 747 C C . ILE A 1 96 ? -3.324 16.911 -2.994 1.00 42.78 96 ILE A C 1
ATOM 749 O O . ILE A 1 96 ? -2.943 16.976 -1.824 1.00 42.78 96 ILE A O 1
ATOM 753 N N . ILE A 1 97 ? -2.502 16.542 -3.981 1.00 41.78 97 ILE A N 1
ATOM 754 C CA . ILE A 1 97 ? -1.088 16.191 -3.783 1.00 41.78 97 ILE A CA 1
ATOM 755 C C . ILE A 1 97 ? -0.212 17.448 -3.670 1.00 41.78 97 ILE A C 1
ATOM 757 O O . ILE A 1 97 ? 0.675 17.479 -2.830 1.00 41.78 97 ILE A O 1
ATOM 761 N N . ALA A 1 98 ? -0.483 18.528 -4.403 1.00 41.03 98 ALA A N 1
ATOM 762 C CA . ALA A 1 98 ? 0.235 19.796 -4.248 1.00 41.03 98 ALA A CA 1
ATOM 763 C C . ALA A 1 98 ? -0.006 20.425 -2.861 1.00 41.03 98 ALA A C 1
ATOM 765 O O . ALA A 1 98 ? 0.928 20.920 -2.226 1.00 41.03 98 ALA A O 1
ATOM 766 N N . ALA A 1 99 ? -1.223 20.299 -2.318 1.00 42.75 99 ALA A N 1
ATOM 767 C CA . ALA A 1 99 ? -1.507 20.620 -0.918 1.00 42.75 99 ALA A CA 1
ATOM 768 C C . ALA A 1 99 ? -0.768 19.690 0.076 1.00 42.75 99 ALA A C 1
ATOM 770 O O . ALA A 1 99 ? -0.571 20.056 1.237 1.00 42.75 99 ALA A O 1
ATOM 771 N N . SER A 1 100 ? -0.297 18.515 -0.375 1.00 46.06 100 SER A N 1
ATOM 772 C CA . SER A 1 100 ? 0.382 17.504 0.444 1.00 46.06 100 SER A CA 1
ATOM 773 C C . SER A 1 100 ? 1.840 17.832 0.795 1.00 46.06 100 SER A C 1
ATOM 775 O O . SER A 1 100 ? 2.457 17.127 1.598 1.00 46.06 100 SER A O 1
ATOM 777 N N . HIS A 1 101 ? 2.425 18.879 0.207 1.00 42.94 101 HIS A N 1
ATOM 778 C CA . HIS A 1 101 ? 3.821 19.277 0.449 1.00 42.94 101 HIS A CA 1
ATOM 779 C C . HIS A 1 101 ? 4.039 19.963 1.814 1.00 42.94 101 HIS A C 1
ATOM 781 O O . HIS A 1 101 ? 5.180 20.196 2.209 1.00 42.94 101 HIS A O 1
ATOM 787 N N . ALA A 1 102 ? 2.966 20.237 2.566 1.00 49.78 102 ALA A N 1
ATOM 788 C CA . ALA A 1 102 ? 3.011 20.770 3.932 1.00 49.78 102 ALA A CA 1
ATOM 789 C C . ALA A 1 102 ? 2.748 19.709 5.027 1.00 49.78 102 ALA A C 1
ATOM 791 O O . ALA A 1 102 ? 2.637 20.048 6.206 1.00 49.78 102 ALA A O 1
ATOM 792 N N . GLU A 1 103 ? 2.605 18.428 4.670 1.00 59.62 103 GLU A N 1
ATOM 793 C CA . GLU A 1 103 ? 2.080 17.408 5.585 1.00 59.62 103 GLU A CA 1
ATOM 794 C C . GLU A 1 103 ? 3.179 16.594 6.285 1.00 59.62 103 GLU A C 1
ATOM 796 O O . GLU A 1 103 ? 4.253 16.338 5.743 1.00 59.62 103 GLU A O 1
ATOM 801 N N . ALA A 1 104 ? 2.894 16.152 7.514 1.00 63.53 104 ALA A N 1
ATOM 802 C CA . ALA A 1 104 ? 3.789 15.309 8.301 1.00 63.53 104 ALA A CA 1
ATOM 803 C C . ALA A 1 104 ? 4.219 14.039 7.527 1.00 63.53 104 ALA A C 1
ATOM 805 O O . ALA A 1 104 ? 3.407 13.464 6.793 1.00 63.53 104 ALA A O 1
ATOM 806 N N . PRO A 1 105 ? 5.465 13.556 7.718 1.00 79.00 105 PRO A N 1
ATOM 807 C CA . PRO A 1 105 ? 5.983 12.410 6.979 1.00 79.00 105 PRO A CA 1
ATOM 808 C C . PRO A 1 105 ? 5.170 11.145 7.260 1.00 79.00 105 PRO A C 1
ATOM 810 O O . PRO A 1 105 ? 4.708 10.930 8.386 1.00 79.00 105 PRO A O 1
ATOM 813 N N . TRP A 1 106 ? 5.047 10.288 6.244 1.00 80.69 106 TRP A N 1
ATOM 814 C CA . TRP A 1 106 ? 4.494 8.943 6.386 1.00 80.69 106 TRP A CA 1
ATOM 815 C C . TRP A 1 106 ? 5.350 8.095 7.337 1.00 80.69 106 TRP A C 1
ATOM 817 O O . TRP A 1 106 ? 6.579 8.168 7.346 1.00 80.69 106 TRP A O 1
ATOM 827 N N . ARG A 1 107 ? 4.682 7.282 8.149 1.00 84.44 107 ARG A N 1
ATOM 828 C CA . ARG A 1 107 ? 5.232 6.475 9.239 1.00 84.44 107 ARG A CA 1
ATOM 829 C C . ARG A 1 107 ? 4.781 5.026 9.095 1.00 84.44 107 ARG A C 1
ATOM 831 O O . ARG A 1 107 ? 3.747 4.731 8.499 1.00 84.44 107 ARG A O 1
ATOM 838 N N . ASN A 1 108 ? 5.547 4.116 9.686 1.00 87.88 108 ASN A N 1
ATOM 839 C CA . ASN A 1 108 ? 5.212 2.695 9.743 1.00 87.88 108 ASN A CA 1
ATOM 840 C C . ASN A 1 108 ? 3.945 2.448 10.590 1.00 87.88 108 ASN A C 1
ATOM 842 O O . ASN A 1 108 ? 3.803 3.043 11.656 1.00 87.88 108 ASN A O 1
ATOM 846 N N . MET A 1 109 ? 3.062 1.532 10.171 1.00 90.69 109 MET A N 1
ATOM 847 C CA . MET A 1 109 ? 1.828 1.208 10.912 1.00 90.69 109 MET A CA 1
ATOM 848 C C . MET A 1 109 ? 2.048 0.702 12.343 1.00 90.69 109 MET A C 1
ATOM 850 O O . MET A 1 109 ? 1.165 0.872 13.174 1.00 90.69 109 MET A O 1
ATOM 854 N N . LYS A 1 110 ? 3.221 0.146 12.678 1.00 88.62 110 LYS A N 1
ATOM 855 C CA . LYS A 1 110 ? 3.557 -0.264 14.056 1.00 88.62 110 LYS A CA 1
ATOM 856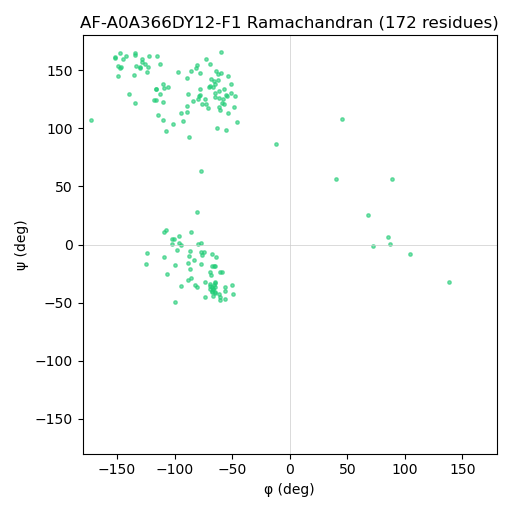 C C . LYS A 1 110 ? 3.534 0.896 15.056 1.00 88.62 110 LYS A C 1
ATOM 858 O O . LYS A 1 110 ? 3.404 0.649 16.247 1.00 88.62 110 LYS A O 1
ATOM 863 N N . SER A 1 111 ? 3.701 2.135 14.588 1.00 90.12 111 SER A N 1
ATOM 864 C CA . SER A 1 111 ? 3.631 3.336 15.427 1.00 90.12 111 SER A CA 1
ATOM 865 C C . SER A 1 111 ? 2.294 4.068 15.333 1.00 90.12 111 SER A C 1
ATOM 867 O O . SER A 1 111 ? 2.170 5.159 15.889 1.00 90.12 111 SER A O 1
ATOM 869 N N . ALA A 1 112 ? 1.319 3.518 14.604 1.00 92.62 112 ALA A N 1
ATOM 870 C CA . ALA A 1 112 ? 0.013 4.140 14.462 1.00 92.62 112 ALA A CA 1
ATOM 871 C C . ALA A 1 112 ? -0.752 4.109 15.795 1.00 92.62 112 ALA A C 1
ATOM 873 O O . ALA A 1 112 ? -0.665 3.115 16.521 1.00 92.62 112 A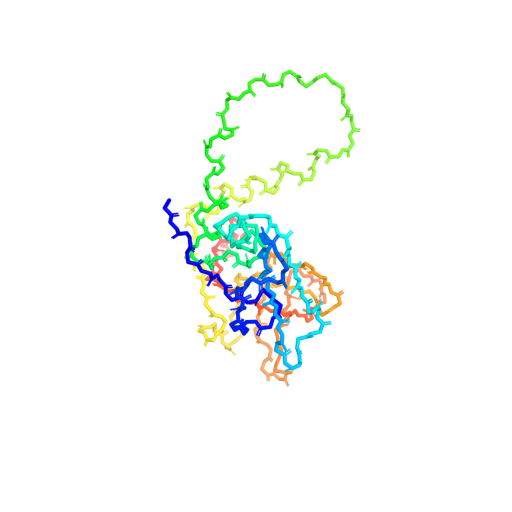LA A O 1
ATOM 874 N N . PRO A 1 113 ? -1.505 5.170 16.129 1.00 92.94 113 PRO A N 1
ATOM 875 C CA . PRO A 1 113 ? -2.359 5.168 17.308 1.00 92.94 113 PRO A CA 1
ATOM 876 C C . PRO A 1 113 ? -3.467 4.120 17.153 1.00 92.94 113 PRO A C 1
ATOM 878 O O . PRO A 1 113 ? -4.150 4.068 16.133 1.00 92.94 113 PRO A O 1
ATOM 881 N N . ILE A 1 114 ? -3.637 3.281 18.174 1.00 96.00 114 ILE A N 1
ATOM 882 C CA . ILE A 1 114 ? -4.652 2.214 18.225 1.00 96.00 114 ILE A CA 1
ATOM 883 C C . ILE A 1 114 ? -5.797 2.538 19.198 1.00 96.00 114 ILE A C 1
ATOM 885 O O . ILE A 1 114 ? -6.592 1.673 19.542 1.00 96.00 114 ILE A O 1
ATOM 889 N N . ASP A 1 115 ? -5.875 3.787 19.648 1.00 91.00 115 ASP A N 1
ATOM 890 C CA . ASP A 1 115 ? -6.878 4.313 20.584 1.00 91.00 115 ASP A CA 1
ATOM 891 C C . ASP A 1 115 ? -8.172 4.784 19.891 1.00 91.00 115 ASP A C 1
ATOM 893 O O . ASP A 1 115 ? -9.012 5.434 20.509 1.00 91.00 115 ASP A O 1
ATOM 897 N N . GLY A 1 116 ? -8.329 4.477 18.600 1.00 89.62 116 GLY A N 1
ATOM 898 C CA . GLY A 1 116 ? -9.451 4.931 17.778 1.00 89.62 116 GLY A CA 1
ATOM 899 C C . GLY A 1 116 ? -9.244 6.300 17.120 1.00 89.62 116 GLY A C 1
ATOM 900 O O . GLY A 1 116 ? -10.123 6.745 16.383 1.00 89.62 116 GLY A O 1
ATOM 901 N N . THR A 1 117 ? -8.094 6.958 17.318 1.00 92.06 117 THR A N 1
ATOM 902 C CA . THR A 1 117 ? -7.762 8.208 16.618 1.00 92.06 117 THR A CA 1
ATOM 903 C C . THR A 1 117 ? -7.848 8.032 15.100 1.00 92.06 117 THR A C 1
ATOM 905 O O . THR A 1 117 ? -7.227 7.134 14.527 1.00 92.06 117 THR A O 1
ATOM 908 N N . ILE A 1 118 ? -8.577 8.933 14.432 1.00 92.50 118 ILE A N 1
ATOM 909 C CA . ILE A 1 118 ? -8.659 8.955 12.969 1.00 92.50 118 ILE A CA 1
ATOM 910 C C . ILE A 1 118 ? -7.378 9.554 12.390 1.00 92.50 118 ILE A C 1
ATOM 912 O O . ILE A 1 118 ? -7.026 10.707 12.650 1.00 92.50 118 ILE A O 1
ATOM 916 N N . ILE A 1 119 ? -6.699 8.771 11.561 1.00 92.00 119 ILE A N 1
ATOM 917 C CA . ILE A 1 119 ? -5.431 9.116 10.922 1.00 92.00 119 ILE A CA 1
ATOM 918 C C . ILE A 1 119 ? -5.544 9.032 9.402 1.00 92.00 119 ILE A C 1
ATOM 920 O O . ILE A 1 119 ? -6.443 8.392 8.854 1.00 92.00 119 ILE A O 1
ATOM 924 N N . ASN A 1 120 ? -4.601 9.670 8.713 1.00 91.50 120 ASN A N 1
ATOM 925 C CA . ASN A 1 120 ? -4.389 9.426 7.293 1.00 91.50 120 ASN A CA 1
ATOM 926 C C . ASN A 1 120 ? -3.607 8.122 7.132 1.00 91.50 120 ASN A C 1
ATOM 928 O O . ASN A 1 120 ? -2.527 7.988 7.709 1.00 91.50 120 ASN A O 1
ATOM 932 N N . VAL A 1 121 ? -4.103 7.197 6.314 1.00 88.56 121 VAL A N 1
ATOM 933 C CA . VAL A 1 121 ? -3.415 5.949 5.957 1.00 88.56 121 VAL A CA 1
ATOM 934 C C . VAL A 1 121 ? -3.259 5.816 4.450 1.00 88.56 121 VAL A C 1
ATOM 936 O O . VAL A 1 121 ? -4.129 6.243 3.700 1.00 88.56 121 VAL A O 1
ATOM 939 N N . LEU A 1 122 ? -2.182 5.177 4.000 1.00 86.56 122 LEU A N 1
ATOM 940 C CA . LEU A 1 122 ? -2.145 4.539 2.686 1.00 86.56 122 LEU A CA 1
ATOM 941 C C . LEU A 1 122 ? -2.650 3.110 2.856 1.00 86.56 122 LEU A C 1
ATOM 943 O O . LEU A 1 122 ? -2.019 2.314 3.558 1.00 86.56 122 LEU A O 1
ATOM 947 N N . ALA A 1 123 ? -3.803 2.807 2.261 1.00 88.62 123 ALA A N 1
ATOM 948 C CA . ALA A 1 123 ? -4.466 1.528 2.469 1.00 88.62 123 ALA A CA 1
ATOM 949 C C . ALA A 1 123 ? -5.275 1.059 1.256 1.00 88.62 123 ALA A C 1
ATOM 951 O O . ALA A 1 123 ? -5.799 1.853 0.463 1.00 88.62 123 ALA A O 1
A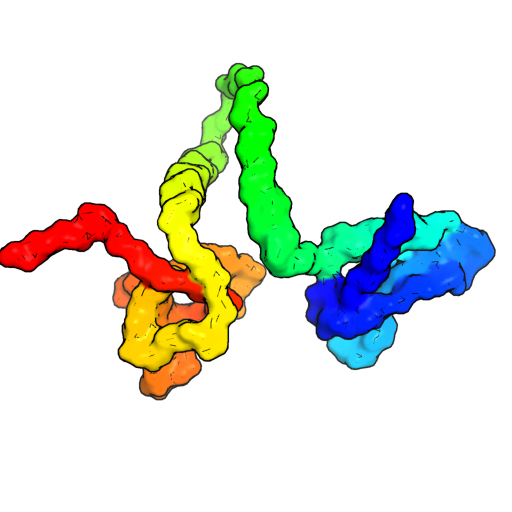TOM 952 N N . ARG A 1 124 ? -5.427 -0.262 1.157 1.00 87.56 124 ARG A N 1
ATOM 953 C CA . ARG A 1 124 ? -6.296 -0.939 0.186 1.00 87.56 124 ARG A CA 1
ATOM 954 C C . ARG A 1 124 ? -7.461 -1.624 0.893 1.00 87.56 124 ARG A C 1
ATOM 956 O O . ARG A 1 124 ? -7.342 -1.985 2.060 1.00 87.56 124 ARG A O 1
ATOM 963 N N . TYR A 1 125 ? -8.563 -1.837 0.183 1.00 91.00 125 TYR A N 1
ATOM 964 C CA . TYR A 1 125 ? -9.569 -2.800 0.637 1.00 91.00 125 TYR A CA 1
AT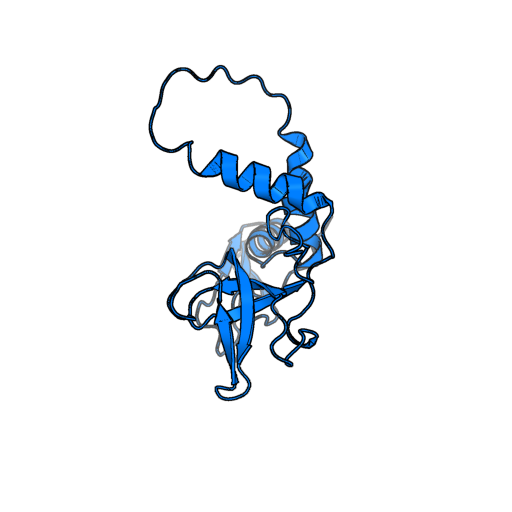OM 965 C C . TYR A 1 125 ? -9.012 -4.229 0.515 1.00 91.00 125 TYR A C 1
ATOM 967 O O . TYR A 1 125 ? -8.130 -4.444 -0.324 1.00 91.00 125 TYR A O 1
ATOM 975 N N . PRO A 1 126 ? -9.517 -5.203 1.293 1.00 90.69 126 PRO A N 1
ATOM 976 C CA . PRO A 1 126 ? -9.051 -6.590 1.240 1.00 90.69 126 PRO A CA 1
ATOM 977 C C . PRO A 1 126 ? -8.989 -7.171 -0.180 1.00 90.69 126 PRO A C 1
ATOM 979 O O . PRO A 1 126 ? -7.967 -7.743 -0.561 1.00 90.69 126 PRO A O 1
ATOM 982 N N . GLU A 1 127 ? -10.019 -6.899 -0.983 1.00 86.94 127 GLU A 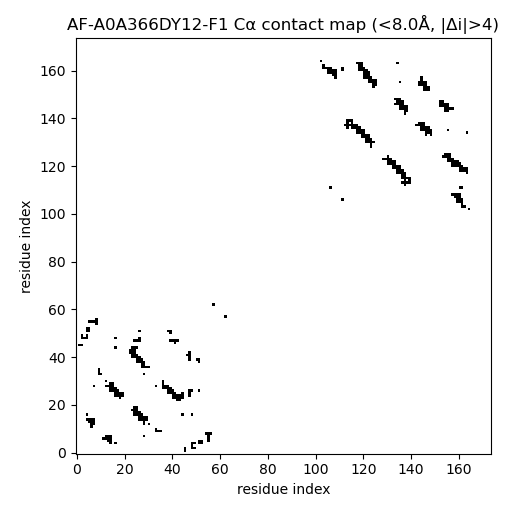N 1
ATOM 983 C CA . GLU A 1 127 ? -10.161 -7.382 -2.366 1.00 86.94 127 GLU A CA 1
ATOM 984 C C . GLU A 1 127 ? -9.484 -6.488 -3.421 1.00 86.94 127 GLU A C 1
ATOM 986 O O . GLU A 1 127 ? -9.468 -6.811 -4.607 1.00 86.94 127 GLU A O 1
ATOM 991 N N . ALA A 1 128 ? -8.936 -5.333 -3.031 1.00 80.06 128 ALA A N 1
ATOM 992 C CA . ALA A 1 128 ? -8.309 -4.406 -3.970 1.00 80.06 128 ALA A CA 1
ATOM 993 C C . ALA A 1 128 ? -6.820 -4.723 -4.159 1.00 80.06 128 ALA A C 1
ATOM 995 O O . ALA A 1 128 ? -6.114 -5.042 -3.201 1.00 80.06 128 ALA A O 1
ATOM 996 N N . THR A 1 129 ? -6.315 -4.557 -5.382 1.00 78.38 129 THR A N 1
ATOM 997 C CA . THR A 1 129 ? -4.887 -4.711 -5.723 1.00 78.38 129 THR A CA 1
ATOM 998 C C . THR A 1 129 ? -4.083 -3.420 -5.552 1.00 78.38 129 THR A C 1
ATOM 1000 O O . THR A 1 129 ? -2.859 -3.463 -5.468 1.00 78.38 129 THR A O 1
ATOM 1003 N N . ALA A 1 130 ? -4.763 -2.276 -5.457 1.00 68.75 130 ALA A N 1
ATOM 1004 C CA . ALA A 1 130 ? -4.167 -0.960 -5.260 1.00 68.75 130 ALA A CA 1
ATOM 1005 C C . ALA A 1 130 ? -4.726 -0.284 -4.002 1.00 68.75 130 ALA A C 1
ATOM 1007 O O . ALA A 1 130 ? -5.856 -0.541 -3.578 1.00 68.75 130 ALA A O 1
ATOM 1008 N N . GLY A 1 131 ? -3.925 0.599 -3.408 1.00 74.69 131 GLY A N 1
ATOM 1009 C CA . GLY A 1 131 ? -4.322 1.397 -2.253 1.00 74.69 131 GLY A CA 1
ATOM 1010 C C . GLY A 1 131 ? -4.111 2.882 -2.490 1.00 74.69 131 GLY A C 1
ATOM 1011 O O . GLY A 1 131 ? -3.283 3.294 -3.301 1.00 74.69 131 GLY A O 1
ATOM 1012 N N . TYR A 1 132 ? -4.889 3.668 -1.760 1.00 80.50 132 TYR A N 1
ATOM 1013 C CA . TYR A 1 132 ? -4.964 5.120 -1.870 1.00 80.50 132 TYR A CA 1
ATOM 1014 C C . TYR A 1 132 ? -4.939 5.734 -0.462 1.00 80.50 132 TYR A C 1
ATOM 1016 O O . TYR A 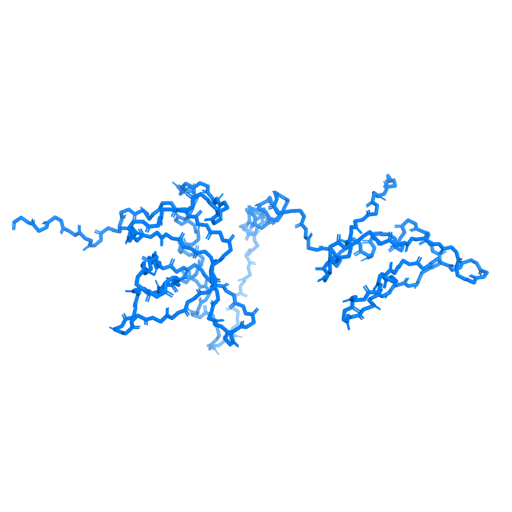1 132 ? -5.156 5.007 0.516 1.00 80.50 132 TYR A O 1
ATOM 1024 N N . PRO A 1 133 ? -4.658 7.041 -0.329 1.00 87.12 133 PRO A N 1
ATOM 1025 C CA . PRO A 1 133 ? -4.850 7.763 0.923 1.00 87.12 133 PRO A CA 1
ATOM 1026 C C . PRO A 1 133 ? -6.301 7.677 1.414 1.00 87.12 133 PRO A C 1
ATOM 1028 O O . PRO A 1 133 ? -7.233 7.863 0.633 1.00 87.12 133 PRO A O 1
ATOM 1031 N N . ARG A 1 134 ? -6.494 7.383 2.702 1.00 87.88 134 ARG A N 1
ATOM 1032 C CA . ARG A 1 134 ? -7.805 7.220 3.352 1.00 87.88 134 ARG A CA 1
ATOM 1033 C C . ARG A 1 134 ? -7.776 7.738 4.784 1.00 87.88 134 ARG A C 1
ATOM 1035 O O . ARG A 1 134 ? -6.716 7.777 5.405 1.00 87.88 134 ARG A O 1
ATOM 1042 N N . TYR A 1 135 ? -8.952 8.040 5.326 1.00 91.25 135 TYR A N 1
ATOM 1043 C CA . TYR A 1 135 ? -9.135 8.294 6.755 1.00 91.25 135 TYR A CA 1
ATOM 1044 C C . TYR A 1 135 ? -9.557 7.010 7.448 1.00 91.25 135 TYR A C 1
ATOM 1046 O O . TYR A 1 135 ? -10.652 6.505 7.193 1.00 91.25 135 TYR A O 1
ATOM 1054 N N . ALA A 1 136 ? -8.694 6.487 8.311 1.00 94.31 136 ALA A N 1
ATOM 1055 C CA . ALA A 1 136 ? -8.956 5.248 9.021 1.00 94.31 136 ALA A CA 1
ATOM 1056 C C . ALA A 1 136 ? -8.714 5.390 10.522 1.00 94.31 136 ALA A C 1
ATOM 1058 O O . ALA A 1 136 ? -7.898 6.201 10.955 1.00 94.31 136 ALA A O 1
ATOM 1059 N N . GLY A 1 137 ? -9.423 4.577 11.296 1.00 96.38 137 GLY A N 1
ATOM 1060 C CA . GLY A 1 137 ? -9.222 4.402 12.730 1.00 96.38 137 GLY A CA 1
ATOM 1061 C C . GLY A 1 137 ? -9.129 2.920 13.069 1.00 96.38 137 GLY A C 1
ATOM 1062 O O . GLY A 1 137 ? -9.685 2.074 12.360 1.00 96.38 137 GLY A O 1
ATOM 1063 N N . PHE A 1 138 ? -8.406 2.597 14.139 1.00 97.50 138 PHE A N 1
ATOM 1064 C CA . PHE A 1 138 ? -8.334 1.228 14.636 1.00 97.50 138 PHE A CA 1
ATOM 1065 C C . PHE A 1 138 ? -9.585 0.905 15.454 1.00 97.50 138 PHE A C 1
ATOM 1067 O O . PHE A 1 138 ? -9.911 1.612 16.406 1.00 97.50 138 PHE A O 1
ATOM 1074 N N . ASN A 1 139 ? -10.279 -0.170 15.093 1.00 96.56 139 ASN A N 1
ATOM 1075 C CA . ASN A 1 139 ? -11.399 -0.693 15.858 1.00 96.56 139 ASN A CA 1
ATOM 1076 C C . ASN A 1 139 ? -10.879 -1.769 16.820 1.00 96.56 139 ASN A C 1
ATOM 1078 O O . ASN A 1 139 ? -10.543 -2.874 16.391 1.00 96.56 139 ASN A O 1
ATOM 1082 N N . SER A 1 140 ? -10.814 -1.447 18.114 1.00 93.00 140 SER A N 1
ATOM 1083 C CA . SER A 1 140 ? -10.301 -2.352 19.150 1.00 93.00 140 SER A CA 1
ATOM 1084 C C . SER A 1 140 ? -11.150 -3.607 19.337 1.00 93.00 140 SER A C 1
ATOM 1086 O O . SER A 1 140 ? -10.599 -4.665 19.623 1.00 93.00 140 SER A O 1
ATOM 1088 N N . ASP A 1 141 ? -12.465 -3.506 19.141 1.00 94.06 141 ASP A N 1
ATOM 1089 C CA . ASP A 1 141 ? -13.393 -4.623 19.347 1.00 94.06 141 ASP A CA 1
ATOM 1090 C C . ASP A 1 141 ? -13.205 -5.711 18.285 1.00 94.06 141 ASP A C 1
ATOM 1092 O O . ASP A 1 141 ? -13.350 -6.901 18.558 1.00 94.06 141 ASP A O 1
ATOM 1096 N N . ARG A 1 142 ? -12.861 -5.299 17.061 1.00 94.00 142 ARG A N 1
ATOM 1097 C CA . ARG A 1 142 ? -12.641 -6.186 15.913 1.00 94.00 142 ARG A CA 1
ATOM 1098 C C . ARG A 1 142 ? -11.168 -6.480 15.639 1.00 94.00 142 ARG A C 1
ATOM 1100 O O . ARG A 1 142 ? -10.875 -7.414 14.903 1.00 94.00 142 ARG A O 1
ATOM 1107 N N . GLY A 1 143 ? -10.248 -5.680 16.174 1.00 96.00 143 GLY A N 1
ATOM 1108 C CA . GLY A 1 143 ? -8.817 -5.785 15.886 1.00 96.00 143 GLY A CA 1
ATOM 1109 C C . GLY A 1 143 ? -8.444 -5.418 14.444 1.00 96.00 143 GLY A C 1
ATOM 1110 O O . GLY A 1 143 ? -7.438 -5.908 13.935 1.00 96.00 143 GLY A O 1
ATOM 1111 N N . VAL A 1 144 ? -9.245 -4.581 13.774 1.00 97.06 144 VAL A N 1
ATOM 1112 C CA . VAL A 1 144 ? -9.055 -4.210 12.358 1.00 97.06 144 VAL A CA 1
ATOM 1113 C C . VAL A 1 144 ? -9.050 -2.699 12.160 1.00 97.06 144 VAL A C 1
ATOM 1115 O O . VAL A 1 144 ? -9.579 -1.941 12.973 1.00 97.06 144 VAL A O 1
ATOM 1118 N N . TRP A 1 145 ? -8.477 -2.253 11.044 1.00 97.12 145 TRP A N 1
ATOM 1119 C CA . TRP A 1 145 ? -8.552 -0.861 10.612 1.00 97.12 145 TRP A CA 1
ATOM 1120 C C . TRP A 1 145 ? -9.797 -0.643 9.765 1.00 97.12 145 TRP A C 1
ATOM 1122 O O . TRP A 1 145 ? -10.036 -1.380 8.809 1.00 97.12 145 TRP A O 1
ATOM 1132 N N . LEU A 1 146 ? -10.575 0.382 10.101 1.00 96.94 146 LEU A N 1
ATOM 1133 C CA . LEU A 1 146 ? -11.781 0.750 9.369 1.00 96.94 146 LEU A CA 1
ATOM 1134 C C . LEU A 1 146 ? -11.605 2.132 8.747 1.00 96.94 146 LEU A C 1
ATOM 1136 O O . LEU A 1 146 ? -11.151 3.062 9.409 1.00 96.94 146 LEU A O 1
ATOM 1140 N N . GLU A 1 147 ? -11.967 2.266 7.476 1.00 93.69 147 GLU A N 1
ATOM 1141 C CA . GLU A 1 147 ? -12.121 3.555 6.812 1.00 93.69 147 GLU A CA 1
ATOM 1142 C C . GLU A 1 147 ? -13.450 4.195 7.230 1.00 93.69 147 GLU A C 1
ATOM 1144 O O . GLU A 1 147 ? -14.505 3.578 7.098 1.00 93.69 147 GLU A O 1
ATOM 1149 N N . TYR A 1 148 ? -13.395 5.451 7.680 1.00 87.62 148 TYR A N 1
ATOM 1150 C CA . TYR A 1 148 ? -14.551 6.214 8.175 1.00 87.62 148 TYR A CA 1
ATOM 1151 C C . TYR A 1 148 ? -14.992 7.342 7.228 1.00 87.62 148 TYR A C 1
ATOM 1153 O O . TYR A 1 148 ? -15.805 8.184 7.592 1.00 87.62 148 TYR A O 1
ATOM 1161 N N . SER A 1 149 ? -14.465 7.382 6.002 1.00 79.50 149 SER A N 1
ATOM 1162 C CA . SER A 1 149 ? -14.866 8.360 4.978 1.00 79.50 149 SER A CA 1
ATOM 1163 C C . SER A 1 149 ? -16.206 8.023 4.303 1.00 79.50 149 SER A C 1
ATOM 1165 O O . SER A 1 149 ? -16.710 8.816 3.509 1.00 79.50 149 SER A O 1
ATOM 1167 N N . ARG A 1 150 ? -16.786 6.851 4.599 1.00 73.38 150 ARG A N 1
ATOM 1168 C CA . ARG A 1 150 ? -18.049 6.344 4.040 1.00 73.38 150 ARG A CA 1
ATOM 1169 C C . ARG A 1 150 ? -19.115 6.206 5.128 1.00 73.38 150 ARG A C 1
ATOM 1171 O O . ARG A 1 150 ? -18.791 6.140 6.307 1.00 73.38 150 ARG A O 1
ATOM 1178 N N . TYR A 1 151 ? -20.382 6.121 4.710 1.00 76.44 151 TYR A N 1
ATOM 1179 C CA . TYR A 1 151 ? -21.526 5.933 5.615 1.00 76.44 151 TYR A CA 1
ATOM 1180 C C . TYR A 1 151 ? -21.389 4.678 6.493 1.00 76.44 151 TYR A C 1
ATOM 1182 O O . TYR A 1 151 ? -21.686 4.727 7.682 1.00 76.44 151 TYR A O 1
ATOM 1190 N N . GLU A 1 152 ? -20.897 3.575 5.922 1.00 88.75 152 GLU A N 1
ATOM 1191 C CA . GLU A 1 152 ? -20.605 2.347 6.660 1.00 88.75 152 GLU A CA 1
ATOM 1192 C C . GLU A 1 152 ? -19.085 2.128 6.753 1.00 88.75 152 GLU A C 1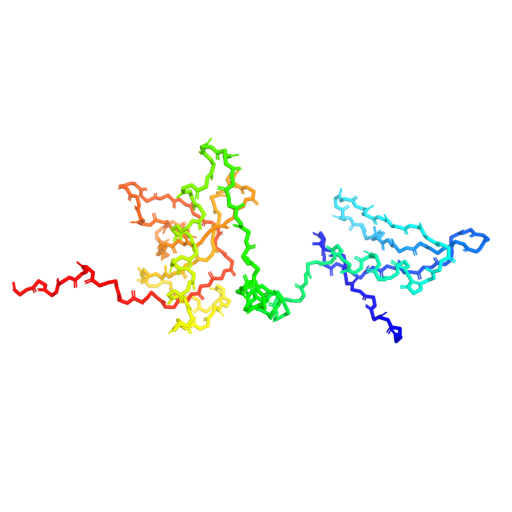
ATOM 1194 O O . GLU A 1 152 ? -18.414 2.059 5.712 1.00 88.75 152 GLU A O 1
ATOM 1199 N N . PRO A 1 153 ? -18.523 2.012 7.974 1.00 92.06 153 PRO A N 1
ATOM 1200 C CA . PRO A 1 153 ? -17.102 1.760 8.152 1.00 92.06 153 PRO A CA 1
ATOM 1201 C C . PRO A 1 153 ? -16.671 0.461 7.471 1.00 92.06 153 PRO A C 1
ATOM 1203 O O . PRO A 1 153 ? -17.168 -0.621 7.783 1.00 92.06 153 PRO A O 1
ATOM 1206 N N . THR A 1 154 ? -15.721 0.567 6.547 1.00 94.56 154 THR A N 1
ATOM 1207 C CA . THR A 1 154 ? -15.258 -0.568 5.737 1.00 94.56 154 THR A CA 1
ATOM 1208 C C . THR A 1 154 ? -13.845 -0.960 6.138 1.00 94.56 154 THR A C 1
ATOM 1210 O O . THR A 1 154 ? -12.997 -0.096 6.351 1.00 94.56 154 THR A O 1
ATOM 1213 N N . GLU A 1 155 ? -13.575 -2.259 6.231 1.00 96.44 155 GLU A N 1
ATOM 1214 C CA . GLU A 1 155 ? -12.242 -2.752 6.570 1.00 96.44 155 GLU A CA 1
ATOM 1215 C C . GLU A 1 155 ? -11.210 -2.403 5.497 1.00 96.44 155 GLU A C 1
ATOM 1217 O O . GLU A 1 155 ? -11.463 -2.511 4.295 1.00 96.44 155 GLU A O 1
ATOM 1222 N N . VAL A 1 156 ? -10.029 -1.988 5.948 1.00 95.25 156 VAL A N 1
ATOM 1223 C CA . VAL A 1 156 ? -8.889 -1.659 5.096 1.00 95.25 156 VAL A CA 1
ATOM 1224 C C . VAL A 1 156 ? -7.611 -2.289 5.633 1.00 95.25 156 VAL A C 1
ATOM 1226 O O . VAL A 1 156 ? -7.453 -2.513 6.830 1.00 95.25 156 VAL A O 1
ATOM 1229 N N . ILE A 1 157 ? -6.663 -2.528 4.731 1.00 93.62 157 ILE A N 1
ATOM 1230 C CA . ILE A 1 157 ? -5.323 -3.028 5.032 1.00 93.62 157 ILE A CA 1
ATOM 1231 C C . ILE A 1 157 ? -4.337 -1.869 4.829 1.00 93.62 157 ILE A C 1
ATOM 1233 O O . ILE A 1 157 ? -3.978 -1.572 3.681 1.00 93.62 157 ILE A O 1
ATOM 1237 N N . PRO A 1 158 ? -3.932 -1.168 5.903 1.00 92.31 158 PRO A N 1
ATOM 1238 C CA . PRO A 1 158 ? -2.999 -0.053 5.812 1.00 92.31 158 PRO A CA 1
ATOM 1239 C C . PRO A 1 158 ? -1.537 -0.512 5.851 1.00 92.31 158 PRO A C 1
ATOM 1241 O O . PRO A 1 158 ? -1.195 -1.488 6.517 1.00 92.31 158 PRO A O 1
ATOM 1244 N N . TRP A 1 159 ? -0.653 0.231 5.183 1.00 88.06 159 TRP A N 1
ATOM 1245 C CA . TRP A 1 159 ? 0.799 -0.020 5.213 1.00 88.06 159 TRP A CA 1
ATOM 1246 C C . TRP A 1 159 ? 1.637 1.187 5.647 1.00 88.06 159 TRP A C 1
ATOM 1248 O O . TRP A 1 159 ? 2.787 1.020 6.053 1.00 88.06 159 TRP A O 1
ATOM 1258 N N . ALA A 1 160 ? 1.071 2.394 5.625 1.00 86.56 160 ALA A N 1
ATOM 1259 C CA . ALA A 1 160 ? 1.696 3.592 6.174 1.00 86.56 160 ALA A CA 1
ATOM 1260 C C . ALA A 1 160 ? 0.637 4.539 6.738 1.00 86.56 160 ALA A C 1
ATOM 1262 O O . ALA A 1 160 ? -0.488 4.571 6.239 1.00 86.56 160 ALA A O 1
ATOM 1263 N N . TRP A 1 161 ? 1.012 5.340 7.735 1.00 92.38 161 TRP A N 1
ATOM 1264 C CA . TRP A 1 161 ? 0.137 6.352 8.321 1.00 92.38 161 TRP A CA 1
ATOM 1265 C C . TRP A 1 161 ? 0.828 7.695 8.523 1.00 92.38 161 TRP A C 1
ATOM 1267 O O . TRP A 1 161 ? 2.050 7.786 8.536 1.00 92.38 161 TRP A O 1
ATOM 1277 N N . ARG A 1 162 ? 0.044 8.741 8.744 1.00 89.31 162 ARG A N 1
ATOM 1278 C CA . ARG A 1 162 ? 0.502 10.026 9.277 1.00 89.31 162 ARG A CA 1
ATOM 1279 C C . ARG A 1 162 ? -0.642 10.697 10.041 1.00 89.31 162 ARG A C 1
ATOM 1281 O O . ARG A 1 162 ? -1.804 10.330 9.829 1.00 89.31 162 ARG A O 1
ATOM 1288 N N . PRO A 1 163 ? -0.353 11.677 10.913 1.00 89.56 163 PRO A N 1
ATOM 1289 C CA . PRO A 1 163 ? -1.399 12.465 11.549 1.00 89.56 163 PRO A CA 1
ATOM 1290 C C . PRO A 1 163 ? -2.379 13.029 10.516 1.00 89.56 163 PRO A C 1
ATOM 1292 O O . PRO A 1 163 ? -1.976 13.483 9.440 1.00 89.56 163 PRO A O 1
ATOM 1295 N N . ARG A 1 164 ? -3.673 12.980 10.836 1.00 83.12 164 ARG A N 1
ATOM 1296 C CA . ARG A 1 164 ? -4.695 13.685 10.063 1.00 83.12 164 ARG A CA 1
ATOM 1297 C C . ARG A 1 164 ? -4.434 15.186 10.202 1.00 83.12 164 ARG A C 1
ATOM 1299 O O . ARG A 1 164 ? -4.296 15.674 11.321 1.00 83.12 164 ARG A O 1
ATOM 1306 N N . LEU A 1 165 ? -4.339 15.904 9.085 1.00 70.81 165 LEU A N 1
ATOM 1307 C CA . LEU A 1 165 ? -4.346 17.363 9.127 1.00 70.81 165 LEU A CA 1
ATOM 1308 C C . LEU A 1 165 ? -5.772 17.869 9.323 1.00 70.81 165 LEU A C 1
ATOM 1310 O O . LEU A 1 165 ? -6.723 17.253 8.840 1.00 70.81 165 LEU A O 1
ATOM 1314 N N . ASN A 1 166 ? -5.904 18.997 10.021 1.00 63.91 166 ASN A N 1
ATOM 1315 C CA . ASN A 1 166 ? -7.187 19.671 10.177 1.00 63.91 166 ASN A CA 1
ATOM 1316 C C . ASN A 1 166 ? -7.751 19.995 8.792 1.00 63.91 166 ASN A C 1
ATOM 1318 O O . ASN A 1 166 ? -7.114 20.694 8.003 1.00 63.91 166 ASN A O 1
ATOM 1322 N N . TRP A 1 167 ? -8.939 19.471 8.497 1.00 54.34 167 TRP A N 1
ATOM 1323 C CA . TRP A 1 167 ? -9.622 19.767 7.247 1.00 54.34 167 TRP A CA 1
ATOM 1324 C C . TRP A 1 167 ? -10.275 21.154 7.352 1.00 54.34 167 TRP A C 1
ATOM 1326 O O . TRP A 1 167 ? -10.940 21.424 8.354 1.00 54.34 167 TRP A O 1
ATOM 1336 N N . PRO A 1 168 ? -10.137 22.039 6.349 1.00 49.75 168 PRO A N 1
ATOM 1337 C CA . PRO A 1 168 ? -10.586 23.431 6.451 1.00 49.75 168 PRO A CA 1
ATOM 1338 C C . PRO A 1 168 ? -12.107 23.611 6.615 1.00 49.75 168 PRO A C 1
ATOM 1340 O O . PRO A 1 168 ? -12.547 24.716 6.920 1.00 49.75 168 PRO A O 1
ATOM 1343 N N . SER A 1 169 ? -12.916 22.557 6.446 1.00 51.91 169 SER A N 1
ATOM 1344 C CA . SER A 1 169 ? -14.377 22.614 6.605 1.00 51.91 169 SER A CA 1
ATOM 1345 C C . SER A 1 169 ? -14.918 22.047 7.921 1.00 51.91 169 SER A C 1
ATOM 1347 O O . SER A 1 169 ? -16.130 22.102 8.123 1.00 51.91 169 SER A O 1
ATOM 1349 N N . GLU A 1 170 ? -14.080 21.551 8.839 1.00 50.84 170 GLU A N 1
ATOM 1350 C CA . GLU A 1 170 ? -14.492 21.391 10.245 1.00 50.84 170 GLU A CA 1
ATOM 1351 C C . GLU A 1 170 ? -14.460 22.780 10.897 1.00 50.84 170 GLU A C 1
ATOM 1353 O O . GLU A 1 170 ? -13.646 23.084 11.768 1.00 50.84 170 GLU A O 1
ATOM 1358 N N . GLY A 1 171 ? -15.315 23.672 10.385 1.00 42.06 171 GLY A N 1
ATOM 1359 C CA . GLY A 1 171 ? -15.562 24.968 10.988 1.00 42.06 171 GLY A CA 1
ATOM 1360 C C . GLY A 1 171 ? -15.873 24.735 12.455 1.00 42.06 171 GLY A C 1
ATOM 1361 O O . GLY A 1 171 ? -16.671 23.860 12.790 1.00 42.06 171 GLY A O 1
ATOM 1362 N N . SER A 1 172 ? -15.194 25.480 13.319 1.00 40.34 172 SER A N 1
ATOM 1363 C CA . SER A 1 172 ? -15.456 25.503 14.747 1.00 40.34 172 SER A CA 1
ATOM 1364 C C . SER A 1 172 ? -16.959 25.625 14.967 1.00 40.34 172 SER A C 1
ATOM 1366 O O . SER A 1 172 ? -17.546 26.684 14.740 1.00 40.34 172 SER A O 1
ATOM 1368 N N . ILE A 1 173 ? -17.584 24.518 15.374 1.00 40.56 173 ILE A N 1
ATOM 1369 C CA . ILE A 1 173 ? -18.930 24.547 15.923 1.00 40.56 173 ILE A CA 1
ATOM 1370 C C . ILE A 1 173 ? -18.790 25.388 17.192 1.00 40.56 173 ILE A C 1
ATOM 1372 O O . ILE A 1 173 ? -18.212 24.939 18.182 1.00 40.56 173 ILE A O 1
ATOM 1376 N N . LYS A 1 174 ? -19.180 26.659 17.088 1.00 39.28 174 LYS A N 1
ATOM 1377 C CA . LYS A 1 174 ? -19.410 27.532 18.235 1.00 39.28 174 LYS A CA 1
ATOM 1378 C C . LYS A 1 174 ? -20.727 27.159 18.892 1.00 39.28 174 LYS A C 1
ATOM 1380 O O . LYS A 1 174 ? -21.671 26.830 18.140 1.00 39.28 174 LYS A O 1
#

Sequence (174 aa):
MTSELKPCPFCGANAEAHEFQAGEYEVSCSTEGCAVRPRTTLTDMETAIADWNTRAVPDVPELVRYRLHWSDFDTAHMEVDSMEGEYVLYSQAAEIIAASHAEAPWRNMKSAPIDGTIINVLARYPEATAGYPRYAGFNSDRGVWLEYSRYEPTEVIPWAWRPRLNWPSEGSIK

Solvent-accessible surface area (backbone atoms only — not comparable to full-atom values): 10731 Å² total; per-residue (Å²): 128,87,73,81,78,55,41,32,62,87,71,66,46,76,48,48,75,46,81,73,50,99,69,30,17,33,32,33,36,82,58,91,84,48,92,75,56,55,71,46,75,31,73,40,58,65,58,24,39,51,59,52,44,71,63,21,69,60,54,72,76,48,47,57,51,66,69,61,60,60,76,75,70,70,86,72,92,69,84,84,77,86,82,91,86,76,66,80,69,54,58,59,54,50,54,58,51,62,65,48,79,80,57,75,71,78,37,59,54,92,76,53,67,65,86,45,55,67,24,32,25,40,30,19,44,87,90,46,96,64,61,45,81,42,47,30,25,32,39,72,93,76,73,43,39,27,30,64,86,48,97,65,71,39,66,38,54,66,65,30,29,31,81,53,72,88,59,92,80,73,61,81,85,123

pLDDT: mean 71.71, std 22.32, range [31.38, 97.5]

Secondary structure (DSSP, 8-state):
--PPPPPPTTT-PPPEEEEEETTEEEEE---TT-SS--EEEES-HHHHHHHHHHHSPPPHHHHHHHHHGGGG-S-------S--SSTHHHHHHHHHHHGGGGSPPPEEGGGS--SS--EEEEEE-TT-S--EEEEEEEETTTTEEEE-SSSS-EEEEEEEEEPPPPPTT-----

Organism: NCBI:txid354351

Foldseek 3Di:
DQDDAAADQQPRHRWDWDADDDQKIKIWDPDDPRPPTDMDIDSDRSVRRVVNVVNHPPDPVVCVVVVVVCVVVPDDPDPDDDDDDDPPVVVVVVVVVVVVVPFDDKDFPVPDDQPFAWWWFFWDAPPDPHTDTFTWGHDPVVRFIWGPPDPDTGTIDTGITGGDDDDPPVPPPD

Nearest PDB structures (foldseek):
  5myj-assembly1_A  TM=1.941E-01  e=1.657E-01  Lactococcus cremoris subsp. cremoris MG1363
  8wi9-assembly1_w  TM=1.894E-01  e=1.849E+00  Mycolicibacterium smegmatis MC2 155
  6gqb-assembly1_T  TM=2.607E-01  e=7.281E+00  Saccharomyces cerevisiae S288C

Mean predicted aligned error: 18.28 Å

Radius of gyration: 21.7 Å; Cα contacts (8 Å, |Δi|>4): 235; chains: 1; bounding box: 51×50×50 Å